Protein AF-A0A3M6XRL3-F1 (afdb_monomer_lite)

Secondary structure (DSSP, 8-state):
-EEEEE-SS-EEEEEE------TT-SEEEEEEE-TTT--EEEEEEEGGGGSTTEEEEEEEEE-TTS-EEEEEEEEEETTSSS---TTS-TTPEEEEEEE-PPPPPP-PPPP----TTSPPPP------HHHHHHHHHHHHHHHHHHHHTT---

Radius of gyration: 36.55 Å; chains: 1; bounding box: 107×26×71 Å

Sequence (153 aa):
LAKVSYNSTVATVDSYQPFDSPADDDVVRVGFKHDSAGTWSGISTAASNFAAGKDKKLQLHVNANGDLYHVGFKASDLGGSHGKTKESKKGDLSVEIVPVNKGTGPALNKPIVVNQDGSMPDKVEEKSFFQKYWWAIAGFLLLQVVMGGAKGE

pLDDT: mea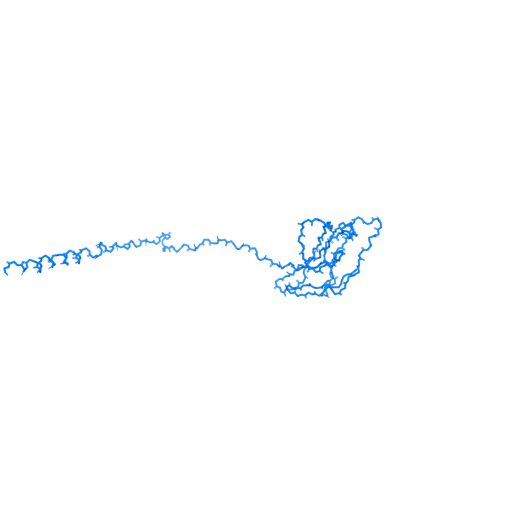n 82.87, std 14.28, range [39.38, 96.62]

Structure (mmCIF, N/CA/C/O backbone):
data_AF-A0A3M6XRL3-F1
#
_entry.id   AF-A0A3M6XRL3-F1
#
loop_
_atom_site.group_PDB
_atom_site.id
_atom_site.type_symbol
_atom_site.label_atom_id
_atom_site.label_alt_id
_atom_site.label_comp_id
_atom_site.label_asym_id
_atom_site.label_entity_id
_atom_site.label_seq_id
_atom_site.pdbx_PDB_ins_code
_atom_site.Cartn_x
_atom_site.Cartn_y
_atom_site.Cartn_z
_atom_site.occupancy
_atom_site.B_iso_or_equiv
_atom_site.auth_seq_id
_atom_site.auth_comp_id
_atom_site.auth_asym_id
_atom_site.auth_atom_id
_atom_site.pdbx_PDB_model_num
ATOM 1 N N . LEU A 1 1 ? -13.523 4.486 14.531 1.00 86.50 1 LEU A N 1
ATOM 2 C CA . LEU A 1 1 ? -13.330 5.282 13.290 1.00 86.50 1 LEU A CA 1
ATOM 3 C C . LEU A 1 1 ? -11.921 5.866 13.287 1.00 86.50 1 LEU A C 1
ATOM 5 O O . LEU A 1 1 ? -11.443 6.227 14.355 1.00 86.50 1 LEU A O 1
ATOM 9 N N . ALA A 1 2 ? -11.248 5.923 12.137 1.00 91.25 2 ALA A N 1
ATOM 10 C CA . ALA A 1 2 ? -9.887 6.454 12.026 1.00 91.25 2 ALA A CA 1
ATOM 11 C C . ALA A 1 2 ? -9.866 7.686 11.114 1.00 91.25 2 ALA A C 1
ATOM 13 O O . ALA A 1 2 ? -10.538 7.688 10.081 1.00 91.25 2 ALA A O 1
ATOM 14 N N . LYS A 1 3 ? -9.083 8.702 11.481 1.00 93.44 3 LYS A N 1
ATOM 15 C CA . LYS A 1 3 ? -8.716 9.822 10.616 1.00 93.44 3 LYS A CA 1
ATOM 16 C C . LYS A 1 3 ? -7.244 9.684 10.257 1.00 93.44 3 LYS A C 1
ATOM 18 O O . LYS A 1 3 ? -6.396 9.562 11.139 1.00 93.44 3 LYS A O 1
ATOM 23 N N . VAL A 1 4 ? -6.966 9.675 8.962 1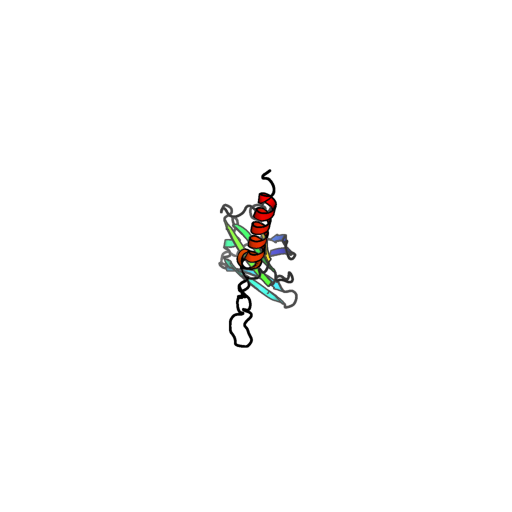.00 93.38 4 VAL A N 1
ATOM 24 C CA . VAL A 1 4 ? -5.632 9.435 8.419 1.00 93.38 4 VAL A CA 1
ATOM 25 C C . VAL A 1 4 ? -5.320 10.528 7.411 1.00 93.38 4 VAL A C 1
ATOM 27 O O . VAL A 1 4 ? -6.101 10.749 6.485 1.00 93.38 4 VAL A O 1
ATOM 30 N N . SER A 1 5 ? -4.175 11.177 7.587 1.00 93.75 5 SER A N 1
ATOM 31 C CA . SER A 1 5 ? -3.596 12.091 6.608 1.00 93.75 5 SER A CA 1
ATOM 32 C C . SER A 1 5 ? -2.537 11.346 5.804 1.00 93.75 5 SER A C 1
ATOM 34 O O . SER A 1 5 ? -1.758 10.575 6.362 1.00 93.75 5 SER A O 1
ATOM 36 N N . TYR A 1 6 ? -2.511 11.529 4.486 1.00 93.81 6 TYR A N 1
ATOM 37 C CA . TYR A 1 6 ? -1.556 10.834 3.625 1.00 93.81 6 TYR A CA 1
ATOM 38 C C . TYR A 1 6 ? -1.142 11.678 2.418 1.00 93.81 6 TYR A C 1
ATOM 40 O O . TYR A 1 6 ? -1.849 12.594 2.002 1.00 93.81 6 TYR A O 1
ATOM 48 N N . ASN A 1 7 ? 0.020 11.343 1.862 1.00 90.69 7 ASN A N 1
ATOM 49 C CA . ASN A 1 7 ? 0.477 11.768 0.540 1.00 90.69 7 ASN A CA 1
ATOM 50 C C . ASN A 1 7 ? 0.916 10.527 -0.268 1.00 90.69 7 ASN A C 1
ATOM 52 O O . ASN A 1 7 ? 0.569 9.403 0.086 1.00 90.69 7 ASN A O 1
ATOM 56 N N . SER A 1 8 ? 1.668 10.691 -1.358 1.00 86.81 8 SER A N 1
ATOM 57 C CA . SER A 1 8 ? 2.089 9.562 -2.202 1.00 86.81 8 SER A CA 1
ATOM 58 C C . SER A 1 8 ? 3.112 8.610 -1.558 1.00 86.81 8 SER A C 1
AT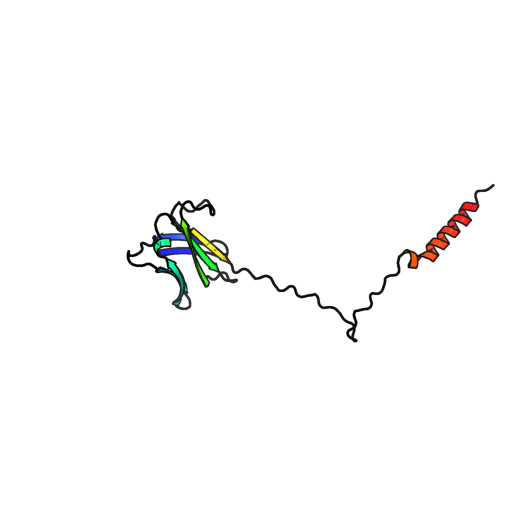OM 60 O O . SER A 1 8 ? 3.333 7.522 -2.090 1.00 86.81 8 SER A O 1
ATOM 62 N N . THR A 1 9 ? 3.743 8.984 -0.440 1.00 87.06 9 THR A N 1
ATOM 63 C CA . THR A 1 9 ? 4.839 8.221 0.189 1.00 87.06 9 THR A CA 1
ATOM 64 C C . THR A 1 9 ? 4.697 8.018 1.698 1.00 87.06 9 THR A C 1
ATOM 66 O O . THR A 1 9 ? 5.182 7.013 2.214 1.00 87.06 9 THR A O 1
ATOM 69 N N . VAL A 1 10 ? 4.033 8.928 2.415 1.00 89.88 10 VAL A N 1
ATOM 70 C CA . VAL A 1 10 ? 3.885 8.913 3.880 1.00 89.88 10 VAL A CA 1
ATOM 71 C C . VAL A 1 10 ? 2.417 9.035 4.289 1.00 89.88 10 VAL A C 1
ATOM 73 O O . VAL A 1 10 ? 1.672 9.837 3.728 1.00 89.88 10 VAL A O 1
ATOM 76 N N . ALA A 1 11 ? 2.014 8.245 5.287 1.00 93.31 11 ALA A N 1
ATOM 77 C CA . ALA A 1 11 ? 0.698 8.310 5.913 1.00 93.31 11 ALA A CA 1
ATOM 78 C C . ALA A 1 11 ? 0.827 8.355 7.439 1.00 93.31 11 ALA A C 1
ATOM 80 O O . ALA A 1 11 ? 1.680 7.683 8.019 1.00 93.31 11 ALA A O 1
ATOM 81 N N . THR A 1 12 ? -0.036 9.136 8.080 1.00 91.94 12 THR A N 1
ATOM 82 C CA . THR A 1 12 ? -0.069 9.357 9.527 1.00 91.94 12 THR A CA 1
ATOM 83 C C . THR A 1 12 ? -1.487 9.185 10.052 1.00 91.94 12 THR A C 1
ATOM 85 O O . THR A 1 12 ? -2.453 9.657 9.452 1.00 91.94 12 THR A O 1
ATOM 88 N N . VAL A 1 13 ? -1.619 8.515 11.197 1.00 92.69 13 VAL A N 1
ATOM 89 C CA . VAL A 1 13 ? -2.893 8.433 11.918 1.00 92.69 13 VAL A CA 1
ATOM 90 C C . VAL A 1 13 ? -3.055 9.699 12.748 1.00 92.69 13 VAL A C 1
ATOM 92 O O . VAL A 1 13 ? -2.315 9.908 13.704 1.00 92.69 13 VAL A O 1
ATOM 95 N N . ASP A 1 14 ? -4.028 10.531 12.389 1.00 91.62 14 ASP A N 1
ATOM 96 C CA . ASP A 1 14 ? -4.332 11.763 13.123 1.00 91.62 14 ASP A CA 1
ATOM 97 C C . ASP A 1 14 ? -5.177 11.461 14.363 1.00 91.62 14 ASP A C 1
ATOM 99 O O . ASP A 1 14 ? -4.992 12.047 15.428 1.00 91.62 14 ASP A O 1
ATOM 103 N N . SER A 1 15 ? -6.136 10.544 14.223 1.00 90.75 15 SER A N 1
ATOM 104 C CA . SER A 1 15 ? -6.939 10.051 15.334 1.00 90.75 15 SER A CA 1
ATOM 105 C C . SER A 1 15 ? -7.469 8.652 15.053 1.00 90.75 15 SER A C 1
ATOM 107 O O . SER A 1 15 ? -7.751 8.282 13.911 1.00 90.75 15 SER A O 1
ATOM 109 N N . TYR A 1 16 ? -7.629 7.861 16.108 1.00 89.56 16 TYR A N 1
ATOM 110 C CA . TYR A 1 16 ? -8.179 6.519 16.009 1.00 89.56 16 TYR A CA 1
ATOM 111 C C . TYR A 1 16 ? -9.065 6.211 17.211 1.00 89.56 16 TYR A C 1
ATOM 113 O O . TYR A 1 16 ? -8.638 6.271 18.360 1.00 89.56 16 TYR A O 1
ATOM 121 N N . GLN A 1 17 ? -10.317 5.872 16.922 1.00 89.38 17 GLN A N 1
ATOM 122 C CA . GLN A 1 17 ? -11.244 5.273 17.868 1.00 89.38 17 GLN A CA 1
ATOM 123 C C . GLN A 1 17 ? -11.318 3.769 17.568 1.00 89.38 17 GLN A C 1
ATOM 125 O O . GLN A 1 17 ? -11.792 3.413 16.474 1.00 89.38 17 GLN A O 1
ATOM 130 N N . PRO A 1 18 ? -10.878 2.908 18.506 1.00 85.69 18 PRO A N 1
ATOM 131 C CA . PRO A 1 18 ? -10.963 1.463 18.370 1.00 85.69 18 PRO A CA 1
ATOM 132 C C . PRO A 1 18 ? -12.369 1.000 18.007 1.00 85.69 18 PRO A C 1
ATOM 134 O O . PRO A 1 18 ? -13.363 1.548 18.484 1.00 85.69 18 PRO A O 1
ATOM 137 N N . PHE A 1 19 ? -12.433 0.009 17.125 1.00 84.88 19 PHE A N 1
ATOM 138 C CA . PHE A 1 19 ? -13.680 -0.668 16.813 1.00 84.88 19 PHE A CA 1
ATOM 139 C C . PHE A 1 19 ? -13.967 -1.698 17.903 1.00 84.88 19 PHE A C 1
ATOM 141 O O . PHE A 1 19 ? -13.126 -2.558 18.162 1.00 84.88 19 PHE A O 1
ATOM 148 N N . ASP A 1 20 ? -15.137 -1.583 18.520 1.00 80.81 20 ASP A N 1
ATOM 149 C CA . ASP A 1 20 ? -15.676 -2.591 19.423 1.00 80.81 20 ASP A CA 1
ATOM 150 C C . ASP A 1 20 ? -16.725 -3.384 18.645 1.00 80.81 20 ASP A C 1
ATOM 152 O O . ASP A 1 20 ? -17.719 -2.817 18.180 1.00 80.81 20 ASP A O 1
ATOM 156 N N . SER A 1 21 ? -16.440 -4.659 18.390 1.00 71.56 21 SER A N 1
ATOM 157 C CA . SER A 1 21 ? -17.330 -5.509 17.605 1.00 71.56 21 SER A CA 1
ATOM 158 C C . SER A 1 21 ? -18.558 -5.876 18.435 1.00 71.56 21 SER A C 1
ATOM 160 O O . SER A 1 21 ? -18.385 -6.388 19.544 1.00 71.56 21 SER A O 1
ATOM 162 N N . PRO A 1 22 ? -19.784 -5.711 17.909 1.00 71.62 22 PRO A N 1
ATOM 163 C CA . PRO A 1 22 ? -20.954 -6.370 18.477 1.00 71.62 22 PRO A CA 1
ATOM 164 C C . PRO A 1 22 ? -20.692 -7.878 18.580 1.00 71.62 22 PRO A C 1
ATOM 166 O O . PRO A 1 22 ? -20.090 -8.458 17.679 1.00 71.62 22 PRO A O 1
ATOM 169 N N . ALA A 1 23 ? -21.120 -8.509 19.674 1.00 65.06 23 ALA A N 1
ATOM 170 C CA . ALA A 1 23 ? -20.766 -9.897 19.993 1.00 65.06 23 ALA A CA 1
ATOM 171 C C . ALA A 1 23 ? -21.195 -10.940 18.934 1.00 65.06 23 ALA A C 1
ATOM 173 O O . ALA A 1 23 ? -20.650 -12.040 18.939 1.00 65.06 23 ALA A O 1
ATOM 174 N N . ASP A 1 24 ? -22.121 -10.587 18.035 1.00 68.81 24 ASP A N 1
ATOM 175 C CA . ASP A 1 24 ? -22.671 -11.463 16.989 1.00 68.81 24 ASP A CA 1
ATOM 176 C C . ASP A 1 24 ? -22.077 -11.232 15.582 1.00 68.81 24 ASP A C 1
ATOM 178 O O . ASP A 1 24 ? -22.397 -11.973 14.652 1.00 68.81 24 ASP A O 1
ATOM 182 N N . ASP A 1 25 ? -21.225 -10.218 15.384 1.00 75.19 25 ASP A N 1
ATOM 183 C CA . ASP A 1 25 ? -20.689 -9.907 14.054 1.00 75.19 25 ASP A CA 1
ATOM 184 C C . ASP A 1 25 ? -19.381 -10.664 13.782 1.00 75.19 25 ASP A C 1
ATOM 186 O O . ASP A 1 25 ? -18.318 -10.307 14.288 1.00 75.19 25 ASP A O 1
ATOM 190 N N . ASP A 1 26 ? -19.425 -11.656 12.891 1.00 87.00 26 ASP A N 1
ATOM 191 C CA . ASP A 1 26 ? -18.222 -12.385 12.460 1.00 87.00 26 ASP A CA 1
ATOM 192 C C . ASP A 1 26 ? -17.376 -11.598 11.447 1.00 87.00 26 ASP A C 1
ATOM 194 O O . ASP A 1 26 ? -16.149 -11.738 11.396 1.00 87.00 26 ASP A O 1
ATOM 198 N N . VAL A 1 27 ? -18.016 -10.766 10.618 1.00 92.81 27 VAL A N 1
ATOM 199 C CA . VAL A 1 27 ? -17.391 -10.085 9.475 1.00 92.81 27 VAL A CA 1
ATOM 200 C C . VAL A 1 27 ? -17.751 -8.608 9.464 1.00 92.81 27 VAL A C 1
ATOM 202 O O . VAL A 1 27 ? -18.917 -8.229 9.469 1.00 92.81 27 VAL A O 1
ATOM 205 N N . VAL A 1 28 ? -16.731 -7.766 9.341 1.00 92.88 28 VAL A N 1
ATOM 206 C CA . VAL A 1 28 ? -16.859 -6.310 9.287 1.00 92.88 28 VAL A CA 1
ATOM 207 C C . VAL A 1 28 ? -16.251 -5.754 8.010 1.00 92.88 28 VAL A C 1
ATOM 209 O O . VAL A 1 28 ? -15.371 -6.357 7.388 1.00 92.88 28 VAL A O 1
ATOM 212 N N . ARG A 1 29 ? -16.722 -4.573 7.606 1.00 93.50 29 ARG A N 1
ATOM 213 C CA . ARG A 1 29 ? -16.221 -3.870 6.424 1.00 93.50 29 ARG A CA 1
ATOM 214 C C . ARG A 1 29 ? -15.270 -2.756 6.825 1.00 93.50 29 ARG A C 1
ATOM 216 O O . ARG A 1 29 ? -15.572 -1.954 7.704 1.00 93.50 29 ARG A O 1
ATOM 223 N N . VAL A 1 30 ? -14.151 -2.675 6.120 1.00 94.81 30 VAL A N 1
ATOM 224 C CA . VAL A 1 30 ? -13.164 -1.602 6.255 1.00 94.81 30 VAL A CA 1
ATOM 225 C C . VAL A 1 30 ? -13.099 -0.886 4.926 1.00 94.81 30 VAL A C 1
ATOM 227 O O . VAL A 1 30 ? -12.829 -1.511 3.905 1.00 94.81 30 VAL A O 1
ATOM 230 N N . GLY A 1 31 ? -13.358 0.414 4.921 1.00 95.38 31 GLY A N 1
ATOM 231 C CA . GLY A 1 31 ? -13.375 1.181 3.688 1.00 95.38 31 GLY A CA 1
ATOM 232 C C . GLY A 1 31 ? -13.462 2.671 3.921 1.00 95.38 31 GLY A C 1
ATOM 233 O O . GLY A 1 31 ? -13.581 3.141 5.052 1.00 95.38 31 GLY A O 1
ATOM 234 N N . PHE A 1 32 ? -13.420 3.396 2.817 1.00 93.56 32 PHE A N 1
ATOM 235 C CA . PHE A 1 32 ? -13.537 4.842 2.761 1.00 93.56 32 PHE A CA 1
ATOM 236 C C . PHE A 1 32 ? -14.589 5.228 1.722 1.00 93.56 32 PHE A C 1
ATOM 238 O O . PHE A 1 32 ? -15.004 4.421 0.885 1.00 93.56 32 PHE A O 1
ATOM 245 N N . LYS A 1 33 ? -15.044 6.474 1.805 1.00 91.75 33 LYS A N 1
ATOM 246 C CA . LYS A 1 33 ? -15.981 7.061 0.853 1.00 91.75 33 LYS A CA 1
ATOM 247 C C . LYS A 1 33 ? -15.218 8.029 -0.046 1.00 91.75 33 LYS A C 1
ATOM 249 O O . LYS A 1 33 ? -14.403 8.796 0.455 1.00 91.75 33 LYS A O 1
ATOM 254 N N . HIS A 1 34 ? -15.487 7.983 -1.345 1.00 86.44 34 HIS A N 1
ATOM 255 C CA . HIS A 1 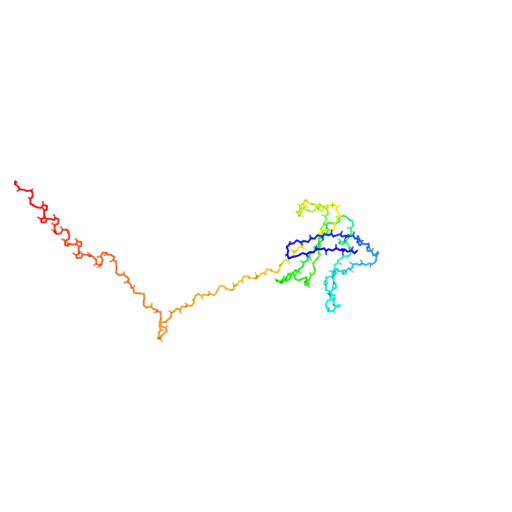34 ? -14.933 8.924 -2.317 1.00 86.44 34 HIS A CA 1
ATOM 256 C C . HIS A 1 34 ? -15.683 10.256 -2.245 1.00 86.44 34 HIS A C 1
ATOM 258 O O . HIS A 1 34 ? -16.915 10.273 -2.336 1.00 86.44 34 HIS A O 1
ATOM 264 N N . ASP A 1 35 ? -14.947 11.363 -2.136 1.00 78.62 35 ASP A N 1
ATOM 265 C CA . ASP A 1 35 ? -15.520 12.715 -2.050 1.00 78.62 35 ASP A CA 1
ATOM 266 C C . ASP A 1 35 ? -16.282 13.112 -3.323 1.00 78.62 35 ASP A C 1
ATOM 268 O O . ASP A 1 35 ? -17.310 13.781 -3.260 1.00 78.62 35 ASP A O 1
ATOM 272 N N . SER A 1 36 ? -15.803 12.665 -4.486 1.00 72.38 36 SER A N 1
ATOM 273 C CA . SER A 1 36 ? -16.307 13.080 -5.801 1.00 72.38 36 SER A CA 1
ATOM 274 C C . SER A 1 36 ? -17.560 12.337 -6.271 1.00 72.38 36 SER A C 1
ATOM 276 O O . SER A 1 36 ? -18.312 12.870 -7.083 1.00 72.38 36 SER A O 1
ATOM 278 N N . ALA A 1 37 ? -17.792 11.113 -5.790 1.00 68.12 37 ALA A N 1
ATOM 279 C CA . ALA A 1 37 ? -18.797 10.214 -6.367 1.00 68.12 37 ALA A CA 1
ATOM 280 C C . ALA A 1 37 ? -19.754 9.595 -5.338 1.00 68.12 37 ALA A C 1
ATOM 282 O O . ALA A 1 37 ? -20.672 8.865 -5.709 1.00 68.12 37 ALA A O 1
ATOM 283 N N . GLY A 1 38 ? -19.546 9.837 -4.038 1.00 76.94 38 GLY A N 1
ATOM 284 C CA . GLY A 1 38 ? -20.352 9.236 -2.973 1.00 76.94 38 GLY A CA 1
ATOM 285 C C . GLY A 1 38 ? -20.248 7.706 -2.883 1.00 76.94 38 GLY A C 1
ATOM 286 O O . GLY A 1 38 ? -20.892 7.102 -2.026 1.00 76.94 38 GLY A O 1
ATOM 287 N N . THR A 1 39 ? -19.433 7.089 -3.737 1.00 87.19 39 THR A N 1
ATOM 288 C CA . THR A 1 39 ? -19.146 5.662 -3.784 1.00 87.19 39 THR A CA 1
ATOM 289 C C . THR A 1 39 ? -18.257 5.256 -2.618 1.00 87.19 39 THR A C 1
ATOM 291 O O . THR A 1 39 ? -17.397 6.008 -2.161 1.00 87.19 39 THR A O 1
ATOM 294 N N . TRP A 1 40 ? -18.474 4.042 -2.123 1.00 91.62 40 TRP A N 1
ATOM 295 C CA . TRP A 1 40 ? -17.676 3.440 -1.061 1.00 91.62 40 TRP A CA 1
ATOM 296 C C . TRP A 1 40 ? -16.706 2.420 -1.659 1.00 91.62 40 TRP A C 1
ATOM 298 O O . TRP A 1 40 ? -17.060 1.684 -2.581 1.00 91.62 40 TRP A O 1
ATOM 308 N N . SER A 1 41 ? -15.482 2.361 -1.145 1.00 93.25 41 SER A N 1
ATOM 309 C CA . SER A 1 41 ? -14.488 1.358 -1.532 1.00 93.25 41 SER A CA 1
ATOM 310 C C . SER A 1 41 ? -13.824 0.767 -0.302 1.00 93.25 41 SER A C 1
ATOM 312 O O . SER A 1 41 ? -13.482 1.482 0.639 1.00 93.25 41 SER A O 1
ATOM 314 N N . GLY A 1 42 ? -13.630 -0.549 -0.312 1.00 94.75 42 GLY A N 1
ATOM 315 C CA . GLY A 1 42 ? -13.081 -1.247 0.835 1.00 94.75 42 GLY A CA 1
ATOM 316 C C . GLY A 1 42 ? -13.065 -2.758 0.686 1.00 94.75 42 GLY A C 1
ATOM 317 O O . GLY A 1 42 ? -13.235 -3.298 -0.407 1.00 94.75 42 GLY A O 1
ATOM 318 N N . ILE A 1 43 ? -12.864 -3.419 1.818 1.00 96.62 43 ILE A N 1
ATOM 319 C CA . ILE A 1 43 ? -12.745 -4.867 1.965 1.00 96.62 43 ILE A CA 1
ATOM 320 C C . ILE A 1 43 ? -13.635 -5.365 3.105 1.00 96.62 43 ILE A C 1
ATOM 322 O O . ILE A 1 43 ? -14.114 -4.584 3.929 1.00 96.62 43 ILE A O 1
ATOM 326 N N . SER A 1 44 ? -13.831 -6.681 3.163 1.00 95.69 44 SER A N 1
ATOM 327 C CA . SER A 1 44 ? -14.438 -7.365 4.309 1.00 95.69 44 SER A CA 1
ATOM 328 C C . SER A 1 44 ? -13.374 -8.183 5.036 1.00 95.69 44 SER A C 1
ATOM 330 O O . SER A 1 44 ? -12.494 -8.760 4.399 1.00 95.69 44 SER A O 1
ATOM 332 N N . THR A 1 45 ? -13.426 -8.214 6.363 1.00 94.44 45 THR A N 1
ATOM 333 C CA . THR A 1 45 ? -12.466 -8.932 7.209 1.00 94.44 45 THR A CA 1
ATOM 334 C C . THR A 1 45 ? -13.153 -9.439 8.474 1.00 94.44 45 THR A C 1
ATOM 336 O O . THR A 1 45 ? -14.205 -8.926 8.844 1.00 94.44 45 THR A O 1
ATOM 339 N N . ALA A 1 46 ? -12.580 -10.442 9.138 1.00 92.75 46 ALA A N 1
ATOM 340 C CA . ALA A 1 46 ? -13.149 -10.968 10.375 1.00 92.75 46 ALA A CA 1
ATOM 341 C C . ALA A 1 46 ? -13.120 -9.910 11.492 1.00 92.75 46 ALA A C 1
ATOM 343 O O . ALA A 1 46 ? -12.111 -9.219 11.663 1.00 92.75 46 ALA A O 1
ATOM 344 N N . ALA A 1 47 ? -14.186 -9.809 12.286 1.00 92.50 47 ALA A N 1
ATOM 345 C CA . ALA A 1 47 ? -14.255 -8.877 13.415 1.00 92.50 47 ALA A CA 1
ATOM 346 C C . ALA A 1 47 ? -13.147 -9.136 14.450 1.00 92.50 47 ALA A C 1
ATOM 348 O O . ALA A 1 47 ? -12.569 -8.201 15.004 1.00 92.50 47 ALA A O 1
ATOM 349 N N . SER A 1 48 ? -12.753 -10.402 14.621 1.00 90.62 48 SER A N 1
ATOM 350 C CA . SER A 1 48 ? -11.656 -10.830 15.500 1.00 90.62 48 SER A CA 1
ATOM 351 C C . SER A 1 48 ? -10.295 -10.202 15.163 1.00 90.62 48 SER A C 1
ATOM 353 O O . SER A 1 48 ? -9.425 -10.113 16.032 1.00 90.62 48 SER A O 1
ATOM 355 N N . ASN A 1 49 ? -10.104 -9.683 13.945 1.00 91.12 49 ASN A N 1
ATOM 356 C CA . ASN A 1 49 ? -8.897 -8.938 13.573 1.00 91.12 49 ASN A CA 1
ATOM 357 C C . ASN A 1 49 ? -8.797 -7.572 14.289 1.00 91.12 49 ASN A C 1
ATOM 359 O O . ASN A 1 49 ? -7.708 -7.001 14.404 1.00 91.12 49 ASN A O 1
ATOM 363 N N . PHE A 1 50 ? -9.908 -7.061 14.829 1.00 89.44 50 PHE A N 1
ATOM 364 C CA . PHE A 1 50 ? -9.955 -5.833 15.626 1.00 89.44 50 PHE A CA 1
ATOM 365 C C . PHE A 1 50 ? -9.757 -6.058 17.123 1.00 89.44 50 PHE A C 1
ATOM 367 O O . PHE A 1 50 ? -9.499 -5.085 17.832 1.00 89.44 50 PHE A O 1
ATOM 374 N N . ALA A 1 51 ? -9.753 -7.311 17.586 1.00 86.88 51 ALA A N 1
ATOM 375 C CA . ALA A 1 51 ? -9.615 -7.653 18.996 1.00 86.88 51 ALA A CA 1
ATOM 376 C C . ALA A 1 51 ? -8.372 -7.024 19.653 1.00 86.88 51 ALA A C 1
ATOM 378 O O . ALA A 1 51 ? -7.343 -6.755 19.010 1.00 86.88 51 ALA A O 1
ATOM 379 N N . ALA A 1 52 ? -8.459 -6.808 20.966 1.00 83.50 52 ALA A N 1
ATOM 380 C CA . ALA A 1 52 ? -7.294 -6.485 21.777 1.00 83.50 52 ALA A CA 1
ATOM 381 C C . ALA A 1 52 ? -6.232 -7.587 21.615 1.00 83.50 52 ALA A C 1
ATOM 383 O O . ALA A 1 52 ? -6.561 -8.760 21.458 1.00 83.50 52 ALA A O 1
ATOM 384 N N . GLY A 1 53 ? -4.950 -7.223 21.619 1.00 82.75 53 GLY A N 1
ATOM 385 C CA . GLY A 1 53 ? -3.883 -8.209 21.414 1.00 82.75 53 GLY A CA 1
ATOM 386 C C . GLY A 1 53 ? -3.449 -8.407 19.956 1.00 82.75 53 GLY A C 1
ATOM 387 O O . GLY A 1 53 ? -2.471 -9.114 19.722 1.00 82.75 53 GLY A O 1
ATOM 388 N N . LYS A 1 54 ? -4.122 -7.772 18.985 1.00 86.56 54 LYS A N 1
ATOM 389 C CA . LYS A 1 54 ? -3.714 -7.770 17.571 1.00 86.56 54 LYS A CA 1
ATOM 390 C C . LYS A 1 54 ? -2.967 -6.491 17.200 1.00 86.56 54 LYS A C 1
ATOM 392 O O . LYS A 1 54 ? -3.457 -5.400 17.506 1.00 86.56 54 LYS A O 1
ATOM 397 N N . ASP A 1 55 ? -1.848 -6.632 16.499 1.00 88.75 55 ASP A N 1
ATOM 398 C CA . ASP A 1 55 ? -1.231 -5.550 15.734 1.00 88.75 55 ASP A CA 1
ATOM 399 C C . ASP A 1 55 ? -2.051 -5.327 14.463 1.00 88.75 55 ASP A C 1
ATOM 401 O O . ASP A 1 55 ? -2.379 -6.284 13.758 1.00 88.75 55 ASP A O 1
ATOM 405 N N . LYS A 1 56 ? -2.443 -4.079 14.210 1.00 90.75 56 LYS A N 1
ATOM 406 C CA . LYS A 1 56 ? -3.362 -3.716 13.130 1.00 90.75 56 LYS A CA 1
ATOM 407 C C . LYS A 1 56 ? -2.643 -2.798 12.174 1.00 90.75 56 LYS A C 1
ATOM 409 O O . LYS A 1 56 ? -2.086 -1.777 12.580 1.00 90.75 56 LYS A O 1
ATOM 414 N N . LYS A 1 57 ? -2.710 -3.130 10.892 1.00 93.69 57 LYS A N 1
ATOM 415 C CA . LYS A 1 57 ? -2.141 -2.313 9.835 1.00 93.69 57 LYS A CA 1
ATOM 416 C C . LYS A 1 57 ? -3.156 -2.050 8.734 1.00 93.69 57 LYS A C 1
ATOM 418 O O . LYS A 1 57 ? -3.591 -2.972 8.044 1.00 93.69 57 LYS A O 1
ATOM 423 N N . LEU A 1 58 ? -3.501 -0.780 8.557 1.00 95.25 58 LEU A N 1
ATOM 424 C CA . LEU A 1 58 ? -4.289 -0.289 7.434 1.00 95.25 58 LEU A CA 1
ATOM 425 C C . LEU A 1 58 ? -3.354 0.022 6.260 1.00 95.25 58 LEU A C 1
ATOM 427 O O . LEU A 1 58 ? -2.380 0.754 6.403 1.00 95.25 58 LEU A O 1
ATOM 431 N N . GLN A 1 59 ? -3.653 -0.534 5.094 1.00 95.94 59 GLN A N 1
ATOM 432 C CA . GLN A 1 59 ? -2.887 -0.315 3.873 1.00 95.94 59 GLN A CA 1
ATOM 433 C C . GLN A 1 59 ? -3.661 0.637 2.964 1.00 95.94 59 GLN A C 1
ATOM 435 O O . GLN A 1 59 ? -4.797 0.347 2.591 1.00 95.94 59 GLN A O 1
ATOM 440 N N . LEU A 1 60 ? -3.058 1.761 2.596 1.00 96.00 60 LEU A N 1
ATOM 441 C CA . LEU A 1 60 ? -3.626 2.732 1.668 1.00 96.00 60 LEU A CA 1
ATOM 442 C C . LEU A 1 60 ? -3.055 2.491 0.274 1.00 96.00 60 LEU A C 1
ATOM 444 O O . LEU A 1 60 ? -1.873 2.734 0.036 1.00 96.00 60 LEU A O 1
ATOM 448 N N . HIS A 1 61 ? -3.880 2.004 -0.649 1.00 95.19 61 HIS A N 1
ATOM 449 C CA . HIS A 1 61 ? -3.448 1.766 -2.020 1.00 95.19 61 HIS A CA 1
ATOM 450 C C . HIS A 1 61 ? -3.668 3.022 -2.857 1.00 95.19 61 HIS A C 1
ATOM 452 O O . HIS A 1 61 ? -4.808 3.423 -3.109 1.00 95.19 61 HIS A O 1
ATOM 458 N N . VAL A 1 62 ? -2.565 3.622 -3.301 1.00 94.00 62 VAL A N 1
ATOM 459 C CA . VAL A 1 62 ? -2.566 4.880 -4.056 1.00 94.00 62 VAL A CA 1
ATOM 460 C C . VAL A 1 62 ? -2.196 4.639 -5.514 1.00 94.00 62 VAL A C 1
ATOM 462 O O . VAL A 1 62 ? -1.329 3.816 -5.822 1.00 94.00 62 VAL A O 1
ATOM 465 N N . ASN A 1 63 ? -2.886 5.325 -6.423 1.00 91.44 63 ASN A N 1
ATOM 466 C CA . ASN A 1 63 ? -2.632 5.244 -7.858 1.00 91.44 63 ASN A CA 1
ATOM 467 C C . ASN A 1 63 ? -1.371 6.054 -8.243 1.00 91.44 63 ASN A C 1
ATOM 469 O O . ASN A 1 63 ? -0.706 6.650 -7.396 1.00 91.44 63 ASN A O 1
ATOM 473 N N . ALA A 1 64 ? -1.039 6.100 -9.536 1.00 89.94 64 ALA A N 1
ATOM 474 C CA . ALA A 1 64 ? 0.122 6.852 -10.027 1.00 89.94 64 ALA A CA 1
ATOM 475 C C . ALA A 1 64 ? 0.022 8.381 -9.828 1.00 89.94 64 ALA A C 1
ATOM 477 O O . ALA A 1 64 ? 1.049 9.055 -9.836 1.00 89.94 64 ALA A O 1
ATOM 478 N N . ASN A 1 65 ? -1.186 8.916 -9.636 1.00 89.50 65 ASN A N 1
ATOM 479 C CA . ASN A 1 65 ? -1.436 10.332 -9.360 1.00 89.50 65 ASN A CA 1
ATOM 480 C C . ASN A 1 65 ? -1.396 10.649 -7.854 1.00 89.50 65 ASN A C 1
ATOM 482 O O . ASN A 1 65 ? -1.421 11.816 -7.476 1.00 89.50 65 ASN A O 1
ATOM 486 N N . GLY A 1 66 ? -1.312 9.625 -6.997 1.00 89.06 66 GLY A N 1
ATOM 487 C CA . GLY A 1 66 ? -1.369 9.758 -5.543 1.00 89.06 66 GLY A CA 1
ATOM 488 C C . GLY A 1 66 ? -2.777 9.666 -4.950 1.00 89.06 66 GLY A C 1
ATOM 489 O O . GLY A 1 66 ? -2.908 9.781 -3.735 1.00 89.06 66 GLY A O 1
ATOM 490 N N . ASP A 1 67 ? -3.812 9.411 -5.755 1.00 90.56 67 ASP A N 1
ATOM 491 C CA . ASP A 1 67 ? -5.179 9.267 -5.250 1.00 90.56 67 ASP A CA 1
ATOM 492 C C . ASP A 1 67 ? -5.386 7.879 -4.633 1.00 90.56 67 ASP A C 1
ATOM 494 O O . ASP A 1 67 ? -5.008 6.851 -5.215 1.00 90.56 67 ASP A O 1
ATOM 498 N N . LEU A 1 68 ? -6.043 7.835 -3.474 1.00 92.44 68 LEU A N 1
ATOM 499 C CA . LEU A 1 68 ? -6.476 6.593 -2.845 1.00 92.44 68 LEU A CA 1
ATOM 500 C C . LEU A 1 68 ? -7.569 5.919 -3.686 1.00 92.44 68 LEU A C 1
ATOM 502 O O . LEU A 1 68 ? -8.651 6.471 -3.876 1.00 92.44 68 LEU A O 1
ATOM 506 N N . TYR A 1 69 ? -7.312 4.694 -4.145 1.00 91.56 69 TYR A N 1
ATOM 507 C CA . TYR A 1 69 ? -8.288 3.917 -4.921 1.00 91.56 69 TYR A CA 1
ATOM 508 C C . TYR A 1 69 ? -8.766 2.654 -4.198 1.00 91.56 69 TYR A C 1
ATOM 510 O O . TYR A 1 69 ? -9.839 2.138 -4.510 1.00 91.56 69 TYR A O 1
ATOM 518 N N . HIS A 1 70 ? -7.999 2.143 -3.230 1.00 93.75 70 HIS A N 1
ATOM 519 C CA . HIS A 1 70 ? -8.359 0.947 -2.471 1.00 93.75 70 HIS A CA 1
ATOM 520 C C . HIS A 1 70 ? -7.737 0.952 -1.069 1.00 93.75 70 HIS A C 1
ATOM 522 O O . HIS A 1 70 ? -6.786 1.687 -0.799 1.00 93.75 70 HIS A O 1
ATOM 528 N N . VAL A 1 71 ? -8.263 0.115 -0.171 1.00 96.06 71 VAL A N 1
ATOM 529 C CA . VAL A 1 71 ? -7.692 -0.094 1.164 1.00 96.06 71 VAL A CA 1
ATOM 530 C C . VAL A 1 71 ? -7.537 -1.576 1.468 1.00 96.06 71 VAL A C 1
ATOM 532 O O . VAL A 1 71 ? -8.405 -2.376 1.139 1.00 96.06 71 VAL A O 1
ATOM 535 N N . GLY A 1 72 ? -6.442 -1.925 2.129 1.00 96.19 72 GLY A N 1
ATOM 536 C CA . GLY A 1 72 ? -6.191 -3.249 2.686 1.00 96.19 72 GLY A CA 1
ATOM 537 C C . GLY A 1 72 ? -6.163 -3.200 4.210 1.00 96.19 72 GLY A C 1
ATOM 538 O O . GLY A 1 72 ? -5.952 -2.146 4.809 1.00 96.19 72 GLY A O 1
ATOM 539 N N . PHE A 1 73 ? -6.350 -4.344 4.857 1.00 95.69 73 PHE A N 1
ATOM 540 C CA . PHE A 1 73 ? -6.234 -4.462 6.307 1.00 95.69 73 PHE A CA 1
ATOM 541 C C . PHE A 1 73 ? -5.508 -5.751 6.658 1.00 95.69 73 PHE A C 1
ATOM 543 O O . PHE A 1 73 ? -5.867 -6.828 6.180 1.00 95.69 73 PHE A O 1
ATOM 550 N N . LYS A 1 74 ? -4.486 -5.633 7.501 1.00 94.56 74 LYS A N 1
ATOM 551 C CA . LYS A 1 74 ? -3.714 -6.754 8.024 1.00 94.56 74 LYS A CA 1
ATOM 552 C C . LYS A 1 74 ? -3.789 -6.746 9.539 1.00 94.56 74 LYS A C 1
ATOM 554 O O . LYS A 1 74 ? -3.638 -5.696 10.161 1.00 94.56 74 LYS A O 1
ATOM 559 N N . ALA A 1 75 ? -3.984 -7.926 10.110 1.00 91.69 75 ALA A N 1
ATOM 560 C CA . ALA A 1 75 ? -3.912 -8.139 11.543 1.00 91.69 75 ALA A CA 1
ATOM 561 C C . ALA A 1 75 ? -3.003 -9.329 11.853 1.00 91.69 75 ALA A C 1
ATOM 563 O O . ALA A 1 75 ? -3.042 -10.347 11.160 1.00 91.69 75 ALA A O 1
ATOM 564 N N . SER A 1 76 ? -2.194 -9.197 12.897 1.00 90.25 76 SER A N 1
ATOM 565 C CA . SER A 1 76 ? -1.308 -10.246 13.408 1.00 90.25 76 SER A CA 1
ATOM 566 C C . SER A 1 76 ? -1.316 -10.249 14.933 1.00 90.25 76 SER A C 1
ATOM 568 O O . SER A 1 76 ? -1.662 -9.255 15.566 1.00 90.25 76 SER A O 1
ATOM 570 N N . ASP A 1 77 ? -0.962 -11.371 15.555 1.00 85.62 77 ASP A N 1
ATOM 571 C CA . ASP A 1 77 ? -0.847 -11.440 17.014 1.00 85.62 77 ASP A CA 1
ATOM 572 C C . ASP A 1 77 ? 0.332 -10.600 17.523 1.00 85.62 77 ASP A C 1
ATOM 574 O O . ASP A 1 77 ? 1.432 -10.655 16.961 1.00 85.62 77 ASP A O 1
ATOM 578 N N . LEU A 1 78 ? 0.123 -9.848 18.612 1.00 73.38 78 LEU A N 1
ATOM 579 C CA . LEU A 1 78 ? 1.166 -9.087 19.311 1.00 73.38 78 LEU A CA 1
ATOM 580 C C . LEU A 1 78 ? 2.198 -10.055 19.918 1.00 73.38 78 LEU A C 1
ATOM 582 O O . LEU A 1 78 ? 2.108 -10.444 21.079 1.00 73.38 78 LEU A O 1
ATOM 586 N N . GLY A 1 79 ? 3.185 -10.453 19.118 1.00 61.84 79 GLY A N 1
ATOM 587 C CA . GLY A 1 79 ? 4.193 -11.456 19.478 1.00 61.84 79 GLY A CA 1
ATOM 588 C C . GLY A 1 79 ? 4.676 -12.300 18.296 1.00 61.84 79 GLY A C 1
ATOM 589 O O . GLY A 1 79 ? 5.736 -12.914 18.388 1.00 61.84 79 GLY A O 1
ATOM 590 N N . GLY A 1 80 ? 3.949 -12.290 17.173 1.00 51.81 80 GLY A N 1
ATOM 591 C CA . GLY A 1 80 ? 4.395 -12.883 15.914 1.00 51.81 80 GLY A CA 1
ATOM 592 C C . GLY A 1 80 ? 5.545 -12.081 15.303 1.00 51.81 80 GLY A C 1
ATOM 593 O O . GLY A 1 80 ? 5.474 -10.862 15.177 1.00 51.81 80 GLY A O 1
ATOM 594 N N . SER A 1 81 ? 6.624 -12.769 14.940 1.00 44.53 81 SER A N 1
ATOM 595 C CA . SER A 1 81 ? 7.913 -12.233 14.485 1.00 44.53 81 SER A CA 1
ATOM 596 C C . SER A 1 81 ? 7.889 -11.521 13.112 1.00 44.53 81 SER A C 1
ATOM 598 O O . SER A 1 81 ? 8.682 -11.849 12.229 1.00 44.53 81 SER A O 1
ATOM 600 N N . HIS A 1 82 ? 7.036 -10.515 12.908 1.00 44.25 82 HIS A N 1
ATOM 601 C CA . HIS A 1 82 ? 7.040 -9.709 11.684 1.00 44.25 82 HIS A CA 1
ATOM 602 C C . HIS A 1 82 ? 7.064 -8.210 11.993 1.00 44.25 82 HIS A C 1
ATOM 604 O O . HIS A 1 82 ? 6.036 -7.575 12.173 1.00 44.25 82 HIS A O 1
ATOM 610 N N . GLY A 1 83 ? 8.281 -7.655 11.998 1.00 43.41 83 GLY A N 1
ATOM 611 C CA . GLY A 1 83 ? 8.534 -6.237 11.743 1.00 43.41 83 GLY A CA 1
ATOM 612 C C . GLY A 1 83 ? 8.218 -5.292 12.897 1.00 43.41 83 GLY A C 1
ATOM 613 O O . GLY A 1 83 ? 7.187 -4.635 12.909 1.00 43.41 83 GLY A O 1
ATOM 614 N N . LYS A 1 84 ? 9.171 -5.124 13.821 1.00 40.44 84 LYS A N 1
ATOM 615 C CA . LYS A 1 84 ? 9.193 -3.958 14.711 1.00 40.44 84 LYS A CA 1
ATOM 616 C C . LYS A 1 84 ? 9.450 -2.684 13.894 1.00 40.44 84 LYS A C 1
ATOM 618 O O . LYS A 1 84 ? 10.591 -2.240 13.797 1.00 40.44 84 LYS A O 1
ATOM 623 N N . THR A 1 85 ? 8.414 -2.062 13.341 1.00 43.88 85 THR A N 1
ATOM 624 C CA . THR A 1 85 ? 8.448 -0.614 13.108 1.00 43.88 85 THR A CA 1
ATOM 625 C C . THR A 1 85 ? 8.359 0.048 14.477 1.00 43.88 85 THR A C 1
ATOM 627 O O . THR A 1 85 ? 7.328 0.012 15.144 1.00 43.88 85 THR A O 1
ATOM 630 N N . LYS A 1 86 ? 9.502 0.550 14.948 1.00 42.78 86 LYS A N 1
ATOM 631 C CA . LYS A 1 86 ? 9.635 1.332 16.177 1.00 42.78 86 LYS A CA 1
ATOM 632 C C . LYS A 1 86 ? 8.819 2.627 16.040 1.00 42.78 86 LYS A C 1
ATOM 634 O O . LYS A 1 86 ? 9.415 3.619 15.670 1.00 42.78 86 LYS A O 1
ATOM 639 N N . GLU A 1 87 ? 7.507 2.615 16.283 1.00 44.81 87 GLU A N 1
ATOM 640 C CA . GLU A 1 87 ? 6.742 3.822 16.678 1.00 44.81 87 GLU A CA 1
ATOM 641 C C . GLU A 1 87 ? 5.249 3.594 16.960 1.00 44.81 87 GLU A C 1
ATOM 643 O O . GLU A 1 87 ? 4.647 4.411 17.653 1.00 44.81 87 GLU A O 1
ATOM 648 N N . SER A 1 88 ? 4.635 2.482 16.548 1.00 47.25 88 SER A N 1
ATOM 649 C CA . SER A 1 88 ? 3.268 2.172 16.985 1.00 47.25 88 SER A CA 1
ATOM 650 C C . SER A 1 88 ? 3.283 1.714 18.447 1.00 47.25 88 SER A C 1
ATOM 652 O O . SER A 1 88 ? 3.869 0.684 18.796 1.00 47.25 88 SER A O 1
ATOM 654 N N . LYS A 1 89 ? 2.650 2.485 19.341 1.00 52.09 89 LYS A N 1
ATOM 655 C CA . LYS A 1 89 ? 2.363 2.036 20.711 1.00 52.09 89 LYS A CA 1
ATOM 656 C C . LYS A 1 89 ? 1.689 0.661 20.631 1.00 52.09 89 LYS A C 1
ATOM 658 O O . LYS A 1 89 ? 0.778 0.455 19.837 1.00 52.09 89 LYS A O 1
ATOM 663 N N . LYS A 1 90 ? 2.172 -0.293 21.430 1.00 51.28 90 LYS A N 1
ATOM 664 C CA . LYS A 1 90 ? 1.706 -1.689 21.471 1.00 51.28 90 LYS A CA 1
ATOM 665 C C . LYS A 1 90 ? 0.169 -1.737 21.579 1.00 51.28 90 LYS A C 1
ATOM 667 O O . LYS A 1 90 ? -0.360 -1.462 22.651 1.00 51.28 90 LYS A O 1
ATOM 672 N N . GLY A 1 91 ? -0.520 -2.082 20.486 1.00 57.34 91 GLY A N 1
ATOM 673 C CA . GLY A 1 91 ? -1.988 -2.171 20.408 1.00 57.34 91 GLY A CA 1
ATOM 674 C C . GLY A 1 91 ? -2.700 -1.076 19.596 1.00 57.34 91 GLY A C 1
ATOM 675 O O . GLY A 1 91 ? -3.928 -1.104 19.529 1.00 57.34 91 GLY A O 1
ATOM 676 N N . ASP A 1 92 ? -1.967 -0.140 18.987 1.00 78.44 92 ASP A N 1
ATOM 677 C CA . ASP A 1 92 ? -2.521 0.950 18.171 1.00 78.44 92 ASP A CA 1
ATOM 678 C C . ASP A 1 92 ? -2.602 0.599 16.668 1.00 78.44 92 ASP A C 1
ATOM 680 O O . ASP A 1 92 ? -1.947 -0.332 16.195 1.00 78.44 92 ASP A O 1
ATOM 684 N N . LEU A 1 93 ? -3.421 1.332 15.908 1.00 89.38 93 LEU A N 1
ATOM 685 C CA . LEU A 1 93 ? -3.548 1.179 14.456 1.00 89.38 93 LEU A CA 1
ATOM 686 C C . LEU A 1 93 ? -2.334 1.799 13.749 1.00 89.38 93 LEU A C 1
ATOM 688 O O . LEU A 1 93 ? -2.104 3.001 13.841 1.00 89.38 93 LEU A O 1
ATOM 692 N N . SER A 1 94 ? -1.593 1.000 12.985 1.00 91.88 94 SER A N 1
ATOM 693 C CA . SER A 1 94 ? -0.566 1.493 12.061 1.00 91.88 94 SER A CA 1
ATOM 694 C C . SER A 1 94 ? -1.129 1.677 10.650 1.00 91.88 94 SER A C 1
ATOM 696 O O . SER A 1 94 ? -2.096 1.016 10.261 1.00 91.88 94 SER A O 1
ATOM 698 N N . VAL A 1 95 ? -0.527 2.574 9.868 1.00 94.38 95 VAL A N 1
ATOM 699 C CA . VAL A 1 95 ? -0.898 2.813 8.467 1.00 94.38 95 VAL A CA 1
ATOM 700 C C . VAL A 1 95 ? 0.341 2.710 7.586 1.00 94.38 95 VAL A C 1
ATOM 702 O O . VAL A 1 95 ? 1.409 3.187 7.960 1.00 94.38 95 VAL A O 1
ATOM 705 N N . GLU A 1 96 ? 0.202 2.107 6.407 1.00 94.69 96 GLU A N 1
ATOM 706 C CA . GLU A 1 96 ? 1.228 2.132 5.362 1.00 94.69 96 GLU A CA 1
ATOM 707 C C . GLU A 1 96 ? 0.633 2.489 3.999 1.00 94.69 96 GLU A C 1
ATOM 709 O O . GLU A 1 96 ? -0.523 2.176 3.714 1.00 94.69 96 GLU A O 1
ATOM 714 N N . ILE A 1 97 ? 1.438 3.117 3.144 1.00 95.44 97 ILE A N 1
ATOM 715 C CA . ILE A 1 97 ? 1.082 3.365 1.745 1.00 95.44 97 ILE A CA 1
ATOM 716 C C . ILE A 1 97 ? 1.613 2.236 0.875 1.00 95.44 97 ILE A C 1
ATOM 718 O O . ILE A 1 97 ? 2.765 1.821 0.993 1.00 95.44 97 ILE A O 1
ATOM 722 N N . VAL A 1 98 ? 0.763 1.773 -0.036 1.00 95.06 98 VAL A N 1
ATOM 723 C CA . VAL A 1 98 ? 1.084 0.771 -1.045 1.00 95.06 98 VAL A CA 1
ATOM 724 C C . VAL A 1 98 ? 0.942 1.424 -2.423 1.00 95.06 98 VAL A C 1
ATOM 726 O O . VAL A 1 98 ? -0.176 1.539 -2.936 1.00 95.06 98 VAL A O 1
ATOM 729 N N . PRO A 1 99 ? 2.049 1.884 -3.035 1.00 92.31 99 PRO A N 1
ATOM 730 C CA . PRO A 1 99 ? 2.000 2.479 -4.362 1.00 92.31 99 PRO A CA 1
ATOM 731 C C . PRO A 1 99 ? 1.753 1.412 -5.434 1.00 92.31 99 PRO A C 1
ATOM 733 O O . PRO A 1 99 ? 2.115 0.240 -5.281 1.00 92.31 99 PRO A O 1
ATOM 736 N N . VAL A 1 100 ? 1.166 1.823 -6.560 1.00 89.19 100 VAL A N 1
ATOM 737 C CA . VAL A 1 100 ? 1.085 0.970 -7.752 1.00 89.19 100 VAL A CA 1
ATOM 738 C C . VAL A 1 100 ? 2.491 0.729 -8.303 1.00 89.19 100 VAL A C 1
ATOM 740 O O . VAL A 1 100 ? 3.152 1.643 -8.793 1.00 89.19 100 VAL A O 1
ATOM 743 N N . ASN A 1 101 ? 2.928 -0.528 -8.269 1.00 85.25 101 ASN A N 1
ATOM 744 C CA . ASN A 1 101 ? 4.168 -0.953 -8.907 1.00 85.25 101 ASN A CA 1
ATOM 745 C C . ASN A 1 101 ? 3.899 -1.303 -10.370 1.00 85.25 101 ASN A C 1
ATOM 747 O O . ASN A 1 101 ? 3.021 -2.113 -10.673 1.00 85.25 101 ASN A O 1
ATOM 751 N N . LYS A 1 102 ? 4.675 -0.715 -11.286 1.00 84.06 102 LYS A N 1
ATOM 752 C CA . LYS A 1 102 ? 4.658 -1.144 -12.687 1.00 84.06 102 LYS A CA 1
ATOM 753 C C . LYS A 1 102 ? 5.195 -2.572 -12.762 1.00 84.06 102 LYS A C 1
ATOM 755 O O . LYS A 1 102 ? 6.267 -2.856 -12.233 1.00 84.06 102 LYS A O 1
ATOM 760 N N . GLY A 1 103 ? 4.445 -3.456 -13.417 1.00 85.25 103 GLY A N 1
ATOM 761 C CA . GLY A 1 103 ? 4.922 -4.799 -13.727 1.00 85.25 103 GLY A CA 1
ATOM 762 C C . GLY A 1 103 ? 6.167 -4.756 -14.614 1.00 85.25 103 GLY A C 1
ATOM 763 O O . GLY A 1 103 ? 6.451 -3.749 -15.269 1.00 85.25 103 GLY A O 1
ATOM 764 N N . THR A 1 104 ? 6.911 -5.857 -14.646 1.00 87.88 104 THR A N 1
ATOM 765 C CA . THR A 1 104 ? 8.025 -6.019 -15.579 1.00 87.88 104 THR A CA 1
ATOM 766 C C . THR A 1 104 ? 7.518 -5.893 -17.013 1.00 87.88 104 THR A C 1
ATOM 768 O O . THR A 1 104 ? 6.595 -6.592 -17.429 1.00 87.88 104 THR A O 1
ATOM 771 N N . GLY A 1 105 ? 8.110 -4.972 -17.773 1.00 85.38 105 GLY A N 1
ATOM 772 C CA . GLY A 1 105 ? 7.832 -4.862 -19.201 1.00 85.38 105 GLY A CA 1
ATOM 773 C C . GLY A 1 105 ? 8.312 -6.119 -19.937 1.00 85.38 105 GLY A C 1
ATOM 774 O O . GLY A 1 105 ? 9.303 -6.724 -19.515 1.00 85.38 105 GLY A O 1
ATOM 775 N N . PRO A 1 106 ? 7.644 -6.529 -21.027 1.00 86.62 106 PRO A N 1
ATOM 776 C CA . PRO A 1 106 ? 8.110 -7.655 -21.822 1.00 86.62 106 PRO A CA 1
ATOM 777 C C . PRO A 1 106 ? 9.500 -7.354 -22.389 1.00 86.62 106 PRO A C 1
ATOM 779 O O . PRO A 1 106 ? 9.751 -6.265 -22.912 1.00 86.62 106 PRO A O 1
ATOM 782 N N . ALA A 1 107 ? 10.401 -8.333 -22.313 1.00 84.12 107 ALA A N 1
ATOM 783 C CA . ALA A 1 107 ? 11.679 -8.267 -23.006 1.00 84.12 107 ALA A CA 1
ATOM 784 C C . ALA A 1 107 ? 11.426 -8.447 -24.509 1.00 84.12 107 ALA A C 1
ATOM 786 O O . ALA A 1 107 ? 11.356 -9.563 -25.018 1.00 84.12 107 ALA A O 1
ATOM 787 N N . LEU A 1 108 ? 11.230 -7.337 -25.217 1.00 82.88 108 LEU A N 1
ATOM 788 C CA . LEU A 1 108 ? 11.164 -7.342 -26.672 1.00 82.88 108 LEU A CA 1
ATOM 789 C C . LEU A 1 108 ? 12.564 -7.644 -27.213 1.00 82.88 108 LEU A C 1
ATOM 791 O O . LEU A 1 108 ? 13.524 -6.934 -26.903 1.00 82.88 108 LEU A O 1
ATOM 795 N N . ASN A 1 109 ? 12.682 -8.694 -28.027 1.00 80.19 109 ASN A N 1
ATOM 796 C CA . ASN A 1 109 ? 13.892 -8.913 -28.811 1.00 80.19 109 ASN A CA 1
ATOM 797 C C . ASN A 1 109 ? 14.163 -7.661 -29.655 1.00 80.19 109 ASN A C 1
ATOM 799 O O . ASN A 1 109 ? 13.235 -7.055 -30.197 1.00 80.19 109 ASN A O 1
ATOM 803 N N . LYS A 1 110 ? 15.435 -7.259 -29.756 1.00 79.19 110 LYS A N 1
ATOM 804 C CA . LYS A 1 110 ? 15.815 -6.136 -30.618 1.00 79.19 110 LYS A CA 1
ATOM 805 C C . LYS A 1 110 ? 15.375 -6.445 -32.056 1.00 79.19 110 LYS A C 1
ATOM 807 O O . LYS A 1 110 ? 15.549 -7.589 -32.483 1.00 79.19 110 LYS A O 1
ATOM 812 N N . PRO A 1 111 ? 14.844 -5.461 -32.802 1.00 78.44 111 PRO A N 1
ATOM 813 C CA . PRO A 1 111 ? 14.556 -5.642 -34.216 1.00 78.44 111 PRO A CA 1
ATOM 814 C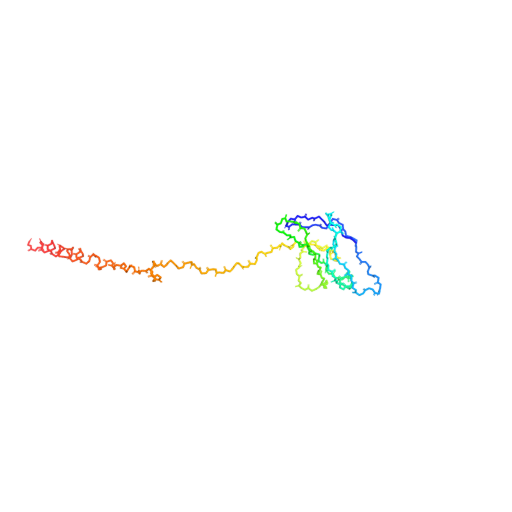 C . PRO A 1 111 ? 15.807 -6.146 -34.935 1.00 78.44 111 PRO A C 1
ATOM 816 O O . PRO A 1 111 ? 16.870 -5.527 -34.845 1.00 78.44 111 PRO A O 1
ATOM 819 N N . ILE A 1 112 ? 15.692 -7.284 -35.615 1.00 75.56 112 ILE A N 1
ATOM 820 C CA . ILE A 1 112 ? 16.754 -7.779 -36.485 1.00 75.56 112 ILE A CA 1
ATOM 821 C C . ILE A 1 112 ? 16.665 -6.940 -37.755 1.00 75.56 112 ILE A C 1
ATOM 823 O O . ILE A 1 112 ? 15.656 -6.981 -38.458 1.00 75.56 112 ILE A O 1
ATOM 827 N N . VAL A 1 113 ? 17.693 -6.135 -38.015 1.00 79.94 113 VAL A N 1
ATOM 828 C CA . VAL A 1 113 ? 17.803 -5.417 -39.285 1.00 79.94 113 VAL A CA 1
ATOM 829 C C . VAL A 1 113 ? 18.121 -6.459 -40.349 1.00 79.94 113 VAL A C 1
ATOM 831 O O . VAL A 1 113 ? 19.156 -7.115 -40.264 1.00 79.94 113 VAL A O 1
ATOM 834 N N . VAL A 1 114 ? 17.208 -6.638 -41.298 1.00 82.62 114 VAL A N 1
ATOM 835 C CA . VAL A 1 114 ? 17.363 -7.530 -42.453 1.00 82.62 114 VAL A CA 1
ATOM 836 C C . VAL A 1 114 ? 17.608 -6.709 -43.714 1.00 82.62 114 VAL A C 1
ATOM 838 O O . VAL A 1 114 ? 17.219 -5.540 -43.791 1.00 82.62 114 VAL A O 1
ATOM 841 N N . ASN A 1 115 ? 18.256 -7.322 -44.699 1.00 79.56 115 ASN A N 1
ATOM 842 C CA . ASN A 1 115 ? 18.396 -6.757 -46.037 1.00 79.56 115 ASN A CA 1
ATOM 843 C C . ASN A 1 115 ? 17.033 -6.723 -46.766 1.00 79.56 115 ASN A C 1
ATOM 845 O O . ASN A 1 115 ? 16.051 -7.306 -46.304 1.00 79.56 115 ASN A O 1
ATOM 849 N N . GLN A 1 116 ? 16.955 -6.044 -47.919 1.00 82.12 116 GLN A N 1
ATOM 850 C CA . GLN A 1 116 ? 15.712 -5.928 -48.708 1.00 82.12 116 GLN A CA 1
ATOM 851 C C . GLN A 1 116 ? 15.139 -7.278 -49.174 1.00 82.12 116 GLN A C 1
ATOM 853 O O . GLN A 1 116 ? 13.940 -7.384 -49.417 1.00 82.12 116 GLN A O 1
ATOM 858 N N . ASP A 1 117 ? 15.983 -8.297 -49.291 1.00 83.25 117 ASP A N 1
ATOM 859 C CA . ASP A 1 117 ? 15.634 -9.674 -49.651 1.00 83.25 117 ASP A CA 1
ATOM 860 C C . ASP A 1 117 ? 15.245 -10.542 -48.436 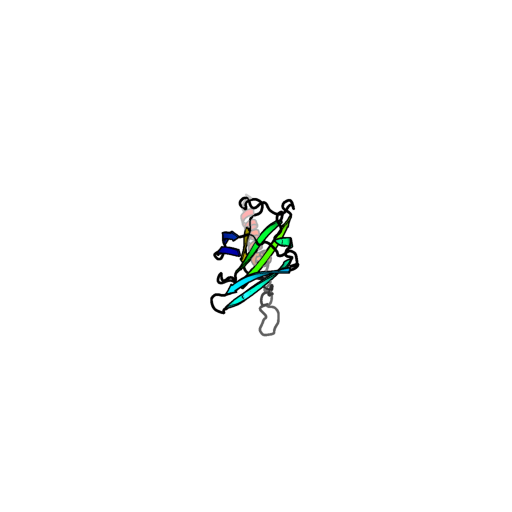1.00 83.25 117 ASP A C 1
ATOM 862 O O . ASP A 1 117 ? 14.901 -11.713 -48.595 1.00 83.25 117 ASP A O 1
ATOM 866 N N . GLY A 1 118 ? 15.280 -9.984 -47.220 1.00 78.12 118 GLY A N 1
ATOM 867 C CA . GLY A 1 118 ? 14.993 -10.694 -45.975 1.00 78.12 118 GLY A CA 1
ATOM 868 C C . GLY A 1 118 ? 16.163 -11.522 -45.435 1.00 78.12 118 GLY A C 1
ATOM 869 O O . GLY A 1 118 ? 15.988 -12.211 -44.426 1.00 78.12 118 GLY A O 1
ATOM 870 N N . SER A 1 119 ? 17.348 -11.462 -46.056 1.00 81.25 119 SER A N 1
ATOM 871 C CA . SER A 1 119 ? 18.540 -12.125 -45.532 1.00 81.25 119 SER A CA 1
ATOM 872 C C . SER A 1 119 ? 19.092 -11.384 -44.310 1.00 81.25 119 SER A C 1
ATOM 874 O O . SER A 1 119 ? 18.866 -10.184 -44.107 1.00 81.25 119 SER A O 1
ATOM 876 N N . MET A 1 120 ? 19.858 -12.101 -43.485 1.00 77.94 120 MET A N 1
ATOM 877 C CA . MET A 1 120 ? 20.694 -11.438 -42.487 1.00 77.94 120 MET A CA 1
ATOM 878 C C . MET A 1 120 ? 21.748 -10.580 -43.206 1.00 77.94 120 MET A C 1
ATOM 880 O O . MET A 1 120 ? 22.242 -11.005 -44.254 1.00 77.94 120 MET A O 1
ATOM 884 N N . PRO A 1 121 ? 22.094 -9.395 -42.672 1.00 75.75 121 PRO A N 1
ATOM 885 C CA . PRO A 1 121 ? 23.153 -8.572 -43.230 1.00 75.75 121 PRO A CA 1
ATOM 886 C C . PRO A 1 121 ? 24.450 -9.373 -43.232 1.00 75.75 121 PRO A C 1
ATOM 888 O O . PRO A 1 121 ? 24.801 -9.988 -42.219 1.00 75.75 121 PRO A O 1
ATOM 891 N N . ASP A 1 122 ? 25.145 -9.369 -44.368 1.00 72.69 122 ASP A N 1
ATOM 892 C CA . ASP A 1 122 ? 26.419 -10.059 -44.497 1.00 72.69 122 ASP A CA 1
ATOM 893 C C . ASP A 1 122 ? 27.357 -9.541 -43.413 1.00 72.69 122 ASP A C 1
ATOM 895 O O . ASP A 1 122 ? 27.653 -8.344 -43.320 1.00 72.69 122 ASP A O 1
ATOM 899 N N . LYS A 1 123 ? 27.813 -10.452 -42.551 1.00 67.75 123 LYS A N 1
ATOM 900 C CA . LYS A 1 123 ? 28.869 -10.150 -41.597 1.00 67.75 123 LYS A CA 1
ATOM 901 C C . LYS A 1 123 ? 30.105 -9.877 -42.436 1.00 67.75 123 LYS A C 1
ATOM 903 O O . LYS A 1 123 ? 30.754 -10.813 -42.888 1.00 67.75 123 LYS A O 1
ATOM 908 N N . VAL A 1 124 ? 30.395 -8.602 -42.683 1.00 67.88 124 VAL A N 1
ATOM 909 C CA . VAL A 1 124 ? 31.641 -8.191 -43.323 1.00 67.88 124 VAL A CA 1
ATOM 910 C C . VAL A 1 124 ? 32.753 -8.688 -42.409 1.00 67.88 124 VAL A C 1
ATOM 912 O O . VAL A 1 124 ? 33.014 -8.103 -41.360 1.00 67.88 124 VAL A O 1
ATOM 915 N N . GLU A 1 125 ? 33.329 -9.841 -42.741 1.00 73.25 125 GLU A N 1
ATOM 916 C CA . GLU A 1 125 ? 34.432 -10.409 -41.987 1.00 73.25 125 GLU A CA 1
ATOM 917 C C . GLU A 1 125 ? 35.603 -9.438 -42.113 1.00 73.25 125 GLU A C 1
ATOM 919 O O . GLU A 1 125 ? 36.251 -9.329 -43.157 1.00 73.25 125 GLU A O 1
ATOM 924 N N . GLU A 1 126 ? 35.840 -8.664 -41.056 1.00 74.88 126 GLU A N 1
ATOM 925 C CA . GLU A 1 126 ? 37.005 -7.801 -40.991 1.00 74.88 126 GLU A CA 1
ATOM 926 C C . GLU A 1 126 ? 38.248 -8.684 -41.089 1.00 74.88 126 GLU A C 1
ATOM 928 O O . GLU A 1 126 ? 38.515 -9.523 -40.224 1.00 74.88 126 GLU A O 1
ATOM 933 N N . LYS A 1 127 ? 39.006 -8.519 -42.179 1.00 82.62 127 LYS A N 1
ATOM 934 C CA . LYS A 1 127 ? 40.266 -9.241 -42.368 1.00 82.62 127 LYS A CA 1
ATOM 935 C C . LYS A 1 127 ? 41.159 -9.001 -41.154 1.00 82.62 127 LYS A C 1
ATOM 937 O O . LYS A 1 127 ? 41.365 -7.854 -40.753 1.00 82.62 127 LYS A O 1
ATOM 942 N N . SER A 1 128 ? 41.727 -10.079 -40.612 1.00 85.62 128 SER A N 1
ATOM 943 C CA . SER A 1 128 ? 42.667 -10.010 -39.489 1.00 85.62 128 SER A CA 1
ATOM 944 C C . SER A 1 128 ? 43.795 -9.015 -39.778 1.00 85.62 128 SER A C 1
ATOM 946 O O . SER A 1 128 ? 44.242 -8.885 -40.922 1.00 85.62 128 SER A O 1
ATOM 948 N N . PHE A 1 129 ? 44.293 -8.336 -38.740 1.00 88.19 129 PHE A N 1
ATOM 949 C CA . PHE A 1 129 ? 45.404 -7.385 -38.842 1.00 88.19 129 PHE A CA 1
ATOM 950 C C . PHE A 1 129 ? 46.583 -7.968 -39.636 1.00 88.19 129 PHE A C 1
ATOM 952 O O . PHE A 1 129 ? 47.080 -7.338 -40.568 1.00 88.19 129 PHE A O 1
ATOM 959 N N . PHE A 1 130 ? 46.966 -9.218 -39.362 1.00 87.56 130 PHE A N 1
ATOM 960 C CA . PHE A 1 130 ? 48.025 -9.893 -40.115 1.00 87.56 130 PHE A CA 1
ATOM 961 C C . PHE A 1 130 ? 47.676 -10.055 -41.597 1.00 87.56 130 PHE A C 1
ATOM 963 O O . PHE A 1 130 ? 48.508 -9.767 -42.445 1.00 87.56 130 PHE A O 1
ATOM 970 N N . GLN A 1 131 ? 46.440 -10.419 -41.944 1.00 86.50 131 GLN A N 1
ATOM 971 C CA . GLN A 1 131 ? 46.008 -10.537 -43.342 1.00 86.50 131 GLN A CA 1
ATOM 972 C C . GLN A 1 131 ? 45.969 -9.180 -44.066 1.00 86.50 131 GLN A C 1
ATOM 974 O O . GLN A 1 131 ? 46.168 -9.120 -45.278 1.00 86.50 131 GLN A O 1
ATOM 979 N N . LYS A 1 132 ? 45.728 -8.078 -43.349 1.00 90.56 132 LYS A N 1
ATOM 980 C CA . LYS A 1 132 ? 45.734 -6.722 -43.918 1.00 90.56 132 LYS A CA 1
ATOM 981 C C . LYS A 1 132 ? 47.151 -6.169 -44.105 1.00 90.56 132 LYS A C 1
ATOM 983 O O . LYS A 1 132 ? 47.405 -5.461 -45.080 1.00 90.56 132 LYS A O 1
ATOM 988 N N . TYR A 1 133 ? 48.068 -6.513 -43.202 1.00 94.12 133 TYR A N 1
ATOM 989 C CA . TYR A 1 133 ? 49.396 -5.900 -43.111 1.00 94.12 133 TYR A CA 1
ATOM 990 C C . TYR A 1 133 ? 50.571 -6.865 -43.347 1.00 94.12 133 TYR A C 1
ATOM 992 O O . TYR A 1 133 ? 51.718 -6.469 -43.160 1.00 94.12 133 TYR A O 1
ATOM 1000 N N . TRP A 1 134 ? 50.337 -8.104 -43.796 1.00 94.69 134 TRP A N 1
ATOM 1001 C CA . TRP A 1 134 ? 51.404 -9.098 -44.004 1.00 94.69 134 TRP A CA 1
ATOM 1002 C C . TRP A 1 134 ? 52.519 -8.611 -44.939 1.00 94.69 134 TRP A C 1
ATOM 1004 O O . TRP A 1 134 ? 53.690 -8.839 -44.655 1.00 94.69 134 TRP A O 1
ATOM 1014 N N . TRP A 1 135 ? 52.181 -7.898 -46.016 1.00 93.88 135 TRP A N 1
ATOM 1015 C CA . TRP A 1 135 ? 53.153 -7.335 -46.958 1.00 93.88 135 TRP A CA 1
ATOM 1016 C C . TRP A 1 135 ? 54.032 -6.259 -46.304 1.00 93.88 135 TRP A C 1
ATOM 1018 O O . TRP A 1 135 ? 55.225 -6.186 -46.584 1.00 93.88 135 TRP A O 1
ATOM 1028 N N . ALA A 1 136 ? 53.466 -5.453 -45.400 1.00 94.00 136 ALA A N 1
ATOM 1029 C CA . ALA A 1 136 ? 54.191 -4.409 -44.682 1.00 94.00 136 ALA A CA 1
ATOM 1030 C C . ALA A 1 136 ? 55.131 -5.024 -43.639 1.00 94.00 136 ALA A C 1
ATOM 1032 O O . ALA A 1 136 ? 56.275 -4.598 -43.514 1.00 94.00 136 ALA A O 1
ATOM 1033 N N . ILE A 1 137 ? 54.672 -6.070 -42.944 1.00 93.31 137 ILE A N 1
ATOM 1034 C CA . ILE A 1 137 ? 55.495 -6.853 -42.016 1.00 93.31 137 ILE A CA 1
ATOM 1035 C C . ILE A 1 137 ? 56.646 -7.525 -42.775 1.00 93.31 137 ILE A C 1
ATOM 1037 O O . ILE A 1 137 ? 57.797 -7.409 -42.364 1.00 93.31 137 ILE A O 1
ATOM 1041 N N . ALA A 1 138 ? 56.362 -8.176 -43.907 1.00 94.12 138 ALA A N 1
ATOM 1042 C CA . ALA A 1 138 ? 57.379 -8.812 -44.741 1.00 94.12 138 ALA A CA 1
ATOM 1043 C C . ALA A 1 138 ? 58.396 -7.794 -45.286 1.00 94.12 138 ALA A C 1
ATOM 1045 O O . ALA A 1 138 ? 59.601 -8.029 -45.211 1.00 94.12 138 ALA A O 1
ATOM 1046 N N . GLY A 1 139 ? 57.928 -6.640 -45.769 1.00 94.69 139 GLY A N 1
ATOM 1047 C CA . GLY A 1 139 ? 58.789 -5.552 -46.232 1.00 94.69 139 GLY A CA 1
ATOM 1048 C C . GLY A 1 139 ? 59.663 -4.974 -45.119 1.00 94.69 139 GLY A C 1
ATOM 1049 O O . GLY A 1 139 ? 60.855 -4.761 -45.325 1.00 94.69 139 GLY A O 1
ATOM 1050 N N . PHE A 1 140 ? 59.106 -4.783 -43.921 1.00 93.75 140 PHE A N 1
ATOM 1051 C CA . PHE A 1 140 ? 59.864 -4.336 -42.754 1.00 93.75 140 PHE A CA 1
ATOM 1052 C C . PHE A 1 140 ? 60.951 -5.343 -42.363 1.00 93.75 140 PHE A C 1
ATOM 1054 O O . PHE A 1 140 ? 62.090 -4.947 -42.143 1.00 93.75 140 PHE A O 1
ATOM 1061 N N . LEU A 1 141 ? 60.640 -6.642 -42.331 1.00 93.56 141 LEU A N 1
ATOM 1062 C CA . LEU A 1 141 ? 61.626 -7.684 -42.024 1.00 93.56 141 LEU A CA 1
ATOM 1063 C C . LEU A 1 141 ? 62.748 -7.744 -43.067 1.00 93.56 141 LEU A C 1
ATOM 1065 O O . LEU A 1 141 ? 63.917 -7.828 -42.697 1.00 93.56 141 LEU A O 1
ATOM 1069 N N . LEU A 1 142 ? 62.415 -7.645 -44.358 1.00 93.25 142 LEU A N 1
ATOM 1070 C CA . LEU A 1 142 ? 63.411 -7.580 -45.430 1.00 93.25 142 LEU A CA 1
ATOM 1071 C C . LEU A 1 142 ? 64.342 -6.375 -45.240 1.00 93.25 142 LEU A C 1
ATOM 1073 O O . LEU A 1 142 ? 65.560 -6.505 -45.332 1.00 93.25 142 LEU A O 1
ATOM 1077 N N . LEU A 1 143 ? 63.770 -5.213 -44.925 1.00 92.31 143 LEU A N 1
ATOM 1078 C CA . LEU A 1 143 ? 64.522 -3.991 -44.675 1.00 92.31 143 LEU A CA 1
ATOM 1079 C C . LEU A 1 143 ? 65.475 -4.139 -43.480 1.00 92.31 143 LEU A C 1
ATOM 1081 O O . LEU A 1 143 ? 66.627 -3.723 -43.568 1.00 92.31 143 LEU A O 1
ATOM 1085 N N . GLN A 1 144 ? 65.026 -4.776 -42.394 1.00 89.06 144 GLN A N 1
ATOM 1086 C CA . GLN A 1 144 ? 65.861 -5.066 -41.221 1.00 89.06 144 GLN A CA 1
ATOM 1087 C C . GLN A 1 144 ? 67.046 -5.977 -41.571 1.00 89.06 144 GLN A C 1
ATOM 1089 O O . GLN A 1 144 ? 68.153 -5.738 -41.100 1.00 89.06 144 GLN A O 1
ATOM 1094 N N . VAL A 1 145 ? 66.851 -6.981 -42.434 1.00 89.44 145 VAL A N 1
ATOM 1095 C CA . VAL A 1 145 ? 67.939 -7.865 -42.894 1.00 89.44 145 VAL A CA 1
ATOM 1096 C C . VAL A 1 145 ? 68.936 -7.108 -43.775 1.00 89.44 145 VAL A C 1
ATOM 1098 O O . VAL A 1 145 ? 70.143 -7.229 -43.577 1.00 89.44 145 VAL A O 1
ATOM 1101 N N . VAL A 1 146 ? 68.451 -6.288 -44.712 1.00 87.69 146 VAL A N 1
ATOM 1102 C CA . VAL A 1 146 ? 69.310 -5.512 -45.623 1.00 87.69 146 VAL A CA 1
ATOM 1103 C C . VAL A 1 146 ? 70.111 -4.445 -44.871 1.00 87.69 146 VAL A C 1
ATOM 1105 O O . VAL A 1 146 ? 71.301 -4.286 -45.127 1.00 87.69 146 VAL A O 1
ATOM 1108 N N . MET A 1 147 ? 69.499 -3.740 -43.915 1.00 81.62 147 MET A N 1
ATOM 1109 C CA . MET A 1 147 ? 70.207 -2.742 -43.102 1.00 81.62 147 MET A CA 1
ATOM 1110 C C . MET A 1 147 ? 71.094 -3.372 -42.017 1.00 81.62 147 MET A C 1
ATOM 1112 O O . MET A 1 147 ? 72.143 -2.824 -41.689 1.00 81.62 147 MET A O 1
ATOM 1116 N N . GLY A 1 148 ? 70.696 -4.520 -41.461 1.00 66.31 148 GLY A N 1
ATOM 1117 C CA . GLY A 1 148 ? 71.453 -5.248 -40.438 1.00 66.31 148 GLY A CA 1
ATOM 1118 C C . GLY A 1 148 ? 72.666 -6.010 -40.982 1.00 66.31 148 GLY A C 1
ATOM 1119 O O . GLY A 1 148 ? 73.604 -6.265 -40.232 1.00 66.31 148 GLY A O 1
ATOM 1120 N N . GLY A 1 149 ? 72.686 -6.327 -42.281 1.00 60.03 149 GLY A N 1
ATOM 1121 C CA . GLY A 1 149 ? 73.821 -6.961 -42.963 1.00 60.03 149 GLY A CA 1
ATOM 1122 C C . GLY A 1 149 ? 75.001 -6.026 -43.266 1.00 60.03 149 GLY A C 1
ATOM 1123 O O . GLY A 1 149 ? 76.048 -6.502 -43.686 1.00 60.03 149 GLY A O 1
ATOM 1124 N N . ALA A 1 150 ? 74.868 -4.714 -43.035 1.00 55.16 150 ALA A N 1
ATOM 1125 C CA . ALA A 1 150 ? 75.904 -3.718 -43.331 1.00 55.16 150 ALA A CA 1
ATOM 1126 C C . ALA A 1 150 ? 76.898 -3.465 -42.175 1.00 55.16 150 ALA A C 1
ATOM 1128 O O . ALA A 1 150 ? 77.655 -2.497 -42.217 1.00 55.16 150 ALA A O 1
ATOM 1129 N N . LYS A 1 151 ? 76.919 -4.312 -41.135 1.00 55.84 151 LYS A N 1
ATOM 1130 C CA . LYS A 1 151 ? 77.946 -4.280 -40.080 1.00 55.84 151 LYS A CA 1
ATOM 1131 C C . LYS A 1 151 ? 78.770 -5.561 -40.115 1.00 55.84 151 LYS A C 1
ATOM 1133 O O . LYS A 1 151 ? 78.591 -6.458 -39.296 1.00 55.84 151 LYS A O 1
ATOM 1138 N N . GLY A 1 152 ? 79.648 -5.628 -41.104 1.00 59.22 152 GLY A N 1
ATOM 1139 C CA . GLY A 1 152 ? 80.561 -6.737 -41.332 1.00 59.22 152 GLY A CA 1
ATOM 1140 C C . GLY A 1 152 ? 81.757 -6.308 -42.172 1.00 59.22 152 GLY A C 1
ATOM 1141 O O . GLY A 1 152 ? 81.973 -6.911 -43.209 1.00 59.22 152 GLY A O 1
ATOM 1142 N N . GLU A 1 153 ? 82.457 -5.252 -41.745 1.00 39.38 153 GLU A N 1
ATOM 1143 C CA . GLU A 1 153 ? 83.908 -5.004 -41.881 1.00 39.38 153 GLU A CA 1
ATOM 1144 C C . GLU A 1 153 ? 84.297 -3.789 -41.023 1.00 39.38 153 GLU A C 1
ATOM 1146 O O . GLU A 1 153 ? 83.495 -2.826 -40.958 1.00 39.38 153 GLU A O 1
#

Foldseek 3Di:
DWDWDDFLFDIDTPDDDQDDDDPPAQKDWDWDADPPPRDIATDIDGPCLSDFQKAKEKEFEAEPVGDGDHIDIDIDGQPPPDDPPPDDDRRDYHYGYDYDDDDDDDPDDDDQDADPVRHRPPPPPDPDPCRVCVVVVVVVVVVCCVVVVPPDD

Organism: Hortaea werneckii (NCBI:txid91943)